Protein AF-A0A2S9GQ66-F1 (afdb_monomer)

Radius of gyration: 13.46 Å; Cα contacts (8 Å, |Δi|>4): 54; chains: 1; bounding box: 28×21×36 Å

pLDDT: mean 88.18, std 9.06, range [51.62, 98.44]

Foldseek 3Di:
DQLLVVCLVPVPPVSHDDLVVVCVVCLVVQLVVQCVVPVDNVRSVVSSVVLSVVVVVCVVVDGRDRVVVVSVD

Secondary structure (DSSP, 8-state):
--HHHHHHHH--GGGSPPHHHHHHHHHHHHHHHHHHHHSSHHHHHHHHHHHHHHHHHHHTT--SS-HHHHHT-

Nearest PDB structures (foldseek):
  5wuq-assembly1_A  TM=6.997E-01  e=4.502E-03  Bacillus subtilis subsp. subtilis str. 168
  5wur-assembly1_A  TM=6.961E-01  e=9.872E-03  Bacillus subtilis subsp. subtilis str. 168
  5wur-assembly2_B  TM=7.038E-01  e=1.919E-02  Bacillus subtilis subsp. subtilis str. 168
  6kop-assembly1_F  TM=7.710E-01  e=8.177E-02  Mycobacterium tuberculosis H37Rv
  8z6g-assembly1_B  TM=6.599E-01  e=4.470E-02  Pseudomonas aeruginosa

Solvent-accessible surface area (backbone atoms only — not comparable to full-atom values): 4216 Å² total; per-residue (Å²): 130,61,36,53,64,50,14,34,74,68,62,41,69,86,38,42,67,53,71,69,56,50,46,71,76,40,46,69,61,47,32,56,50,29,29,73,74,59,75,38,69,68,58,8,50,51,51,35,51,53,50,51,54,53,47,58,68,46,57,79,70,64,67,69,55,57,67,70,68,57,74,75,107

Structure (mmCIF, N/CA/C/O backbone):
data_AF-A0A2S9GQ66-F1
#
_entry.id   AF-A0A2S9GQ66-F1
#
loop_
_atom_site.group_PDB
_atom_site.id
_atom_site.type_symbol
_atom_site.label_atom_id
_atom_site.label_alt_id
_atom_site.label_comp_id
_atom_site.label_asym_id
_atom_site.label_entity_id
_atom_site.label_seq_id
_atom_site.pdbx_PDB_ins_code
_atom_site.Cartn_x
_atom_site.Cartn_y
_atom_site.Cartn_z
_atom_site.occupancy
_atom_site.B_iso_or_equiv
_atom_site.auth_seq_id
_atom_site.auth_comp_id
_atom_site.auth_asym_id
_atom_site.auth_atom_id
_atom_site.pdbx_PDB_model_num
ATOM 1 N N . MET A 1 1 ? -1.697 4.707 -20.536 1.00 51.62 1 MET A N 1
ATOM 2 C CA . MET A 1 1 ? -0.974 3.487 -20.117 1.00 51.62 1 MET A CA 1
ATOM 3 C C . MET A 1 1 ? -0.323 3.799 -18.784 1.00 51.62 1 MET A C 1
ATOM 5 O O . MET A 1 1 ? 0.333 4.827 -18.697 1.00 51.62 1 MET A O 1
ATOM 9 N N . THR A 1 2 ? -0.584 3.009 -17.741 1.00 71.19 2 THR A N 1
ATOM 10 C CA . THR A 1 2 ? 0.054 3.182 -16.423 1.00 71.19 2 THR A CA 1
ATOM 11 C C . THR A 1 2 ? 1.565 2.993 -16.572 1.00 71.19 2 THR A C 1
ATOM 13 O O . THR A 1 2 ? 1.976 2.122 -17.336 1.00 71.19 2 THR A O 1
ATOM 16 N N . GLY A 1 3 ? 2.389 3.786 -15.876 1.00 74.62 3 GLY A N 1
ATOM 17 C CA . GLY A 1 3 ? 3.856 3.721 -16.003 1.00 74.62 3 GLY A CA 1
ATOM 18 C C . GLY A 1 3 ? 4.433 2.317 -15.776 1.00 74.62 3 GLY A C 1
ATOM 19 O O . GLY A 1 3 ? 5.342 1.888 -16.482 1.00 74.62 3 GLY A O 1
ATOM 20 N N . THR A 1 4 ? 3.802 1.530 -14.899 1.00 80.75 4 THR A N 1
ATOM 21 C CA . THR A 1 4 ? 4.148 0.122 -14.654 1.00 80.75 4 THR A CA 1
ATOM 22 C C . THR A 1 4 ? 4.037 -0.755 -15.898 1.00 80.75 4 THR A C 1
ATOM 24 O O . THR A 1 4 ? 4.918 -1.568 -16.124 1.00 80.75 4 THR A O 1
ATOM 27 N N . ALA A 1 5 ? 3.035 -0.553 -16.761 1.00 82.50 5 ALA A N 1
ATOM 28 C CA . ALA A 1 5 ? 2.887 -1.327 -17.998 1.00 82.50 5 ALA A CA 1
ATOM 29 C C . ALA A 1 5 ? 3.994 -1.019 -19.021 1.00 82.50 5 ALA A C 1
ATOM 31 O O . ALA A 1 5 ? 4.370 -1.881 -19.812 1.00 82.50 5 ALA A O 1
ATOM 32 N N . VAL A 1 6 ? 4.518 0.211 -19.009 1.00 81.88 6 VAL A N 1
ATOM 33 C CA . VAL A 1 6 ? 5.658 0.596 -19.849 1.00 81.88 6 VAL A CA 1
ATOM 34 C C . VAL A 1 6 ? 6.937 -0.023 -19.292 1.00 81.88 6 VAL A C 1
ATOM 36 O O . VAL A 1 6 ? 7.656 -0.665 -20.049 1.00 81.88 6 VAL A O 1
ATOM 39 N N . PHE A 1 7 ? 7.175 0.081 -17.979 1.00 83.69 7 PHE A N 1
ATOM 40 C CA . PHE A 1 7 ? 8.296 -0.592 -17.314 1.00 83.69 7 PHE A CA 1
ATOM 41 C C . PHE A 1 7 ? 8.284 -2.109 -17.551 1.00 83.69 7 PHE A C 1
ATOM 43 O O . PHE A 1 7 ? 9.311 -2.689 -17.889 1.00 83.69 7 PHE A O 1
ATOM 50 N N . ASP A 1 8 ? 7.121 -2.744 -17.432 1.00 84.88 8 ASP A N 1
ATOM 51 C CA . ASP A 1 8 ? 6.940 -4.181 -17.634 1.00 84.88 8 ASP A CA 1
ATOM 52 C C . ASP A 1 8 ? 7.273 -4.610 -19.078 1.00 84.88 8 ASP A C 1
ATOM 54 O O . ASP A 1 8 ? 7.847 -5.677 -19.290 1.00 84.88 8 ASP A O 1
ATOM 58 N N . ALA A 1 9 ? 6.968 -3.769 -20.074 1.00 84.75 9 ALA A N 1
ATOM 59 C CA . ALA A 1 9 ? 7.228 -4.056 -21.485 1.00 84.75 9 ALA A CA 1
ATOM 60 C C . ALA A 1 9 ? 8.665 -3.740 -21.937 1.00 84.75 9 ALA A C 1
ATOM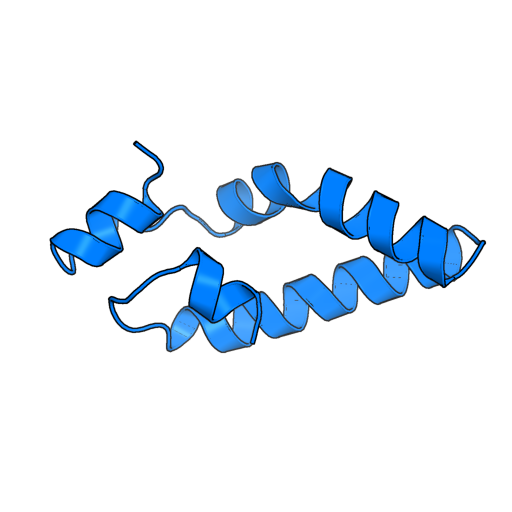 62 O O . ALA A 1 9 ? 9.179 -4.399 -22.840 1.00 84.75 9 ALA A O 1
ATOM 63 N N . THR A 1 10 ? 9.304 -2.716 -21.362 1.00 85.19 10 THR A N 1
ATOM 64 C CA . THR A 1 10 ? 10.592 -2.190 -21.855 1.00 85.19 10 THR A CA 1
ATOM 65 C C . THR A 1 10 ? 11.760 -2.415 -20.899 1.00 85.19 10 THR A C 1
ATOM 67 O O . THR A 1 10 ? 12.913 -2.300 -21.307 1.00 85.19 10 THR A O 1
ATOM 70 N N . GLY A 1 11 ? 11.487 -2.703 -19.625 1.00 82.75 11 GLY A N 1
ATOM 71 C CA . GLY A 1 11 ? 12.477 -2.688 -18.549 1.00 82.75 11 GLY A CA 1
ATOM 72 C C . GLY A 1 11 ? 12.989 -1.289 -18.186 1.00 82.75 11 GLY A C 1
ATOM 73 O O . GLY A 1 11 ? 13.902 -1.172 -17.364 1.00 82.75 11 GLY A O 1
ATOM 74 N N . ASP A 1 12 ? 12.431 -0.227 -18.780 1.00 86.75 12 ASP A N 1
ATOM 7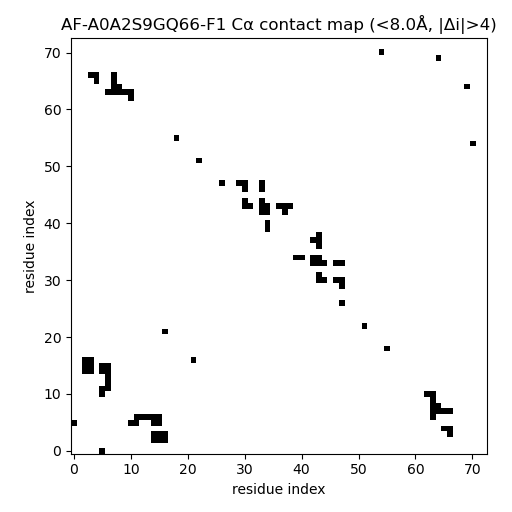5 C CA . ASP A 1 12 ? 12.862 1.146 -18.535 1.00 86.75 12 ASP A CA 1
ATOM 76 C C . ASP A 1 12 ? 12.421 1.615 -17.148 1.00 86.75 12 ASP A C 1
ATOM 78 O O . ASP A 1 12 ? 11.268 1.988 -16.925 1.00 86.75 12 ASP A O 1
ATOM 82 N N . LYS A 1 13 ? 13.367 1.626 -16.207 1.00 81.06 13 LYS A N 1
ATOM 83 C CA . LYS A 1 13 ? 13.136 2.057 -14.823 1.00 81.06 13 LYS A CA 1
ATOM 84 C C . LYS A 1 13 ? 12.603 3.486 -14.719 1.00 81.06 13 LYS A C 1
ATOM 86 O O . LYS A 1 13 ? 11.928 3.776 -13.738 1.00 81.06 13 LYS A O 1
ATOM 91 N N . ALA A 1 14 ? 12.870 4.358 -15.695 1.00 85.94 14 ALA A N 1
ATOM 92 C CA . ALA A 1 14 ? 12.334 5.718 -15.700 1.00 85.94 14 ALA A CA 1
ATOM 93 C C . ALA A 1 14 ? 10.814 5.753 -15.935 1.00 85.94 14 ALA A C 1
ATOM 95 O O . ALA A 1 14 ? 10.163 6.731 -15.576 1.00 85.94 14 ALA A O 1
ATOM 96 N N . ALA A 1 15 ? 10.242 4.686 -16.500 1.00 86.88 15 ALA A N 1
ATOM 97 C CA . ALA A 1 15 ? 8.804 4.548 -16.686 1.00 86.88 15 ALA A CA 1
ATOM 98 C C . ALA A 1 15 ? 8.071 4.084 -15.416 1.00 86.88 15 ALA A C 1
ATOM 100 O O . ALA A 1 15 ? 6.845 4.189 -15.344 1.00 86.88 15 ALA A O 1
ATOM 101 N N . MET A 1 16 ? 8.796 3.576 -14.412 1.00 85.19 16 MET A N 1
ATOM 102 C CA . MET A 1 16 ? 8.199 3.166 -13.145 1.00 85.19 16 MET A CA 1
ATOM 103 C C . MET A 1 16 ? 7.611 4.394 -12.431 1.00 85.19 16 MET A C 1
ATOM 105 O O . MET A 1 16 ? 8.333 5.376 -12.244 1.00 85.19 16 MET A O 1
ATOM 109 N N . PRO A 1 17 ? 6.333 4.365 -12.003 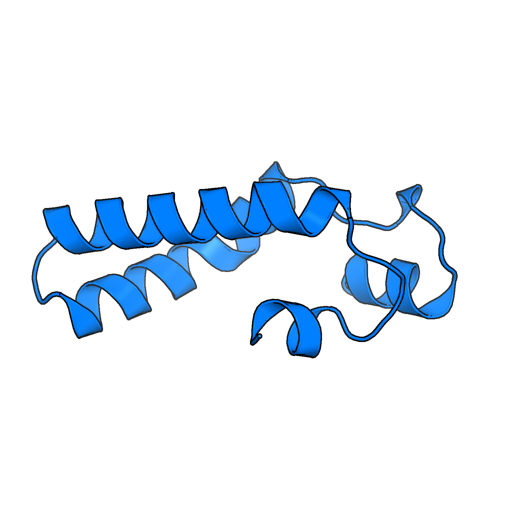1.00 86.94 17 PRO A N 1
ATOM 110 C CA . PRO A 1 17 ? 5.762 5.461 -11.236 1.00 86.94 17 PRO A CA 1
ATOM 111 C C . PRO A 1 17 ? 6.558 5.697 -9.957 1.00 86.94 17 PRO A C 1
ATOM 113 O O . PRO A 1 17 ? 7.058 4.758 -9.327 1.00 86.94 17 PRO A O 1
ATOM 116 N N . SER A 1 18 ? 6.636 6.957 -9.546 1.00 89.50 18 SER A N 1
ATOM 117 C CA . SER A 1 18 ? 7.227 7.305 -8.262 1.00 89.50 18 SER A CA 1
ATOM 118 C C . SER A 1 18 ? 6.432 6.693 -7.104 1.00 89.50 18 SER A C 1
ATOM 120 O O . SER A 1 18 ? 5.247 6.364 -7.215 1.00 89.50 18 SER A O 1
ATOM 122 N N . TRP A 1 19 ? 7.082 6.567 -5.948 1.00 88.69 19 TRP A N 1
ATOM 123 C CA . TRP A 1 19 ? 6.427 6.058 -4.745 1.00 88.69 19 TRP A CA 1
ATOM 124 C C . TRP A 1 19 ? 5.195 6.885 -4.342 1.00 88.69 19 TRP A C 1
ATOM 126 O O . TRP A 1 19 ? 4.155 6.320 -4.014 1.00 88.69 19 TRP A O 1
ATOM 136 N N . ASP A 1 20 ? 5.289 8.215 -4.413 1.00 91.50 20 ASP A N 1
ATOM 137 C CA . ASP A 1 20 ? 4.182 9.124 -4.090 1.00 91.50 20 ASP A CA 1
ATOM 138 C C . ASP A 1 20 ? 2.984 8.924 -5.035 1.00 91.50 20 ASP A C 1
ATOM 140 O O . ASP A 1 20 ? 1.840 8.869 -4.581 1.00 91.50 20 ASP A O 1
ATOM 144 N N . GLU A 1 21 ? 3.230 8.713 -6.331 1.00 90.94 21 GLU A N 1
ATOM 145 C CA . GLU A 1 21 ? 2.172 8.403 -7.298 1.00 90.94 21 GLU A CA 1
ATOM 146 C C . GLU A 1 21 ? 1.499 7.059 -7.006 1.00 90.94 21 GLU A C 1
ATOM 148 O O . GLU A 1 21 ? 0.271 6.978 -7.054 1.00 90.94 21 GLU A O 1
ATOM 153 N N . LEU A 1 22 ? 2.272 6.023 -6.660 1.00 88.94 22 LEU A N 1
ATOM 154 C CA . LEU A 1 22 ? 1.721 4.718 -6.277 1.00 88.94 22 LEU A CA 1
ATOM 155 C C . LEU A 1 22 ? 0.837 4.835 -5.033 1.00 88.94 22 LEU A C 1
ATOM 157 O O . LEU A 1 22 ? -0.289 4.336 -5.022 1.00 88.94 22 LEU A O 1
ATOM 161 N N . VAL A 1 23 ? 1.308 5.527 -3.994 1.00 91.69 23 VAL A N 1
ATOM 162 C CA . VAL A 1 23 ? 0.525 5.725 -2.769 1.00 91.69 23 VAL A CA 1
ATOM 163 C C . VAL A 1 23 ? -0.762 6.485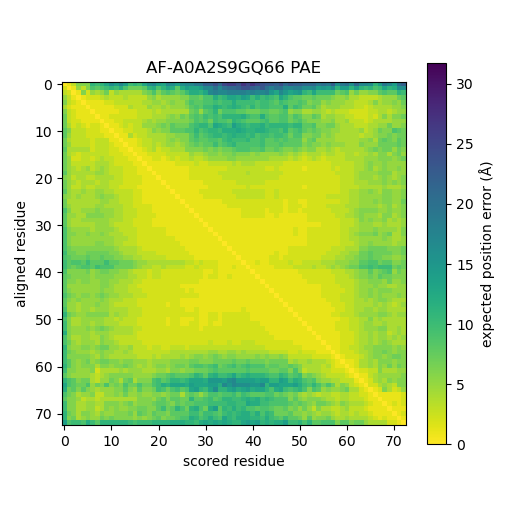 -3.082 1.00 91.69 23 VAL A C 1
ATOM 165 O O . VAL A 1 23 ? -1.839 6.001 -2.739 1.00 91.69 23 VAL A O 1
ATOM 168 N N . ARG A 1 24 ? -0.695 7.614 -3.799 1.00 92.19 24 ARG A N 1
ATOM 169 C CA . ARG A 1 24 ? -1.886 8.405 -4.161 1.00 92.19 24 ARG A CA 1
ATOM 170 C C . ARG A 1 24 ? -2.910 7.613 -4.969 1.00 92.19 24 ARG A C 1
ATOM 172 O O . ARG A 1 24 ? -4.106 7.775 -4.754 1.00 92.19 24 ARG A O 1
ATOM 179 N N . GLN A 1 25 ? -2.464 6.752 -5.881 1.00 91.00 25 GLN A N 1
ATOM 180 C CA . GLN A 1 25 ? -3.364 5.948 -6.713 1.00 91.00 25 GLN A CA 1
ATOM 181 C C . GLN A 1 25 ? -4.055 4.819 -5.936 1.00 91.00 25 GLN A C 1
ATOM 183 O O . GLN A 1 25 ? -5.163 4.413 -6.299 1.00 91.00 25 GLN A O 1
ATOM 188 N N . HIS A 1 26 ? -3.425 4.296 -4.879 1.00 91.38 26 HIS A N 1
ATOM 189 C CA . HIS A 1 26 ? -3.884 3.074 -4.216 1.00 91.38 26 HIS A CA 1
ATOM 190 C C . HIS A 1 26 ? -4.399 3.271 -2.784 1.00 91.38 26 HIS A C 1
ATOM 192 O O . HIS A 1 26 ? -5.188 2.438 -2.327 1.00 91.38 26 HIS A O 1
ATOM 198 N N . ALA A 1 27 ? -4.022 4.353 -2.093 1.00 93.75 27 ALA A N 1
ATOM 199 C CA . ALA A 1 27 ? -4.290 4.547 -0.665 1.00 93.75 27 ALA A CA 1
ATOM 200 C C . ALA A 1 27 ? -5.773 4.414 -0.313 1.00 93.75 27 ALA A C 1
ATOM 202 O O . ALA A 1 27 ? -6.126 3.603 0.541 1.00 93.75 27 ALA A O 1
ATOM 203 N N . ASP A 1 28 ? -6.658 5.090 -1.045 1.00 96.50 28 ASP A N 1
ATOM 204 C CA . ASP A 1 28 ? -8.102 5.038 -0.793 1.00 96.50 28 ASP A CA 1
ATOM 205 C C . ASP A 1 28 ? -8.692 3.632 -0.939 1.00 96.50 28 ASP A C 1
ATOM 207 O O . ASP A 1 28 ? -9.660 3.264 -0.268 1.00 96.50 28 ASP A O 1
ATOM 211 N N . ARG A 1 29 ? -8.180 2.830 -1.880 1.00 96.00 29 ARG A N 1
ATOM 212 C CA . ARG A 1 29 ? -8.675 1.463 -2.092 1.00 96.00 29 ARG A CA 1
ATOM 213 C C . ARG A 1 29 ? -8.173 0.536 -0.988 1.00 96.00 29 ARG A C 1
ATOM 215 O O . ARG A 1 29 ? -8.971 -0.250 -0.478 1.00 96.00 29 ARG A O 1
ATOM 222 N N . VAL A 1 30 ? -6.896 0.648 -0.623 1.00 96.38 30 VAL A N 1
ATOM 223 C CA . VAL A 1 30 ? -6.285 -0.132 0.463 1.00 96.38 30 VAL A CA 1
ATOM 224 C C . VAL A 1 30 ? -6.975 0.190 1.785 1.00 96.38 30 VAL A C 1
ATOM 226 O O . VAL A 1 30 ? -7.463 -0.725 2.441 1.00 96.38 30 VAL A O 1
ATOM 229 N N . TYR A 1 31 ? -7.147 1.473 2.107 1.00 98.06 31 TYR A N 1
ATOM 230 C CA . TYR A 1 31 ? -7.826 1.912 3.323 1.00 98.06 31 TYR A CA 1
ATOM 231 C C . TYR A 1 31 ? -9.265 1.400 3.410 1.00 98.06 31 TYR A C 1
ATOM 233 O O . TYR A 1 31 ? -9.661 0.812 4.413 1.00 98.06 31 TYR A O 1
ATOM 241 N N . ARG A 1 32 ? -10.055 1.523 2.334 1.00 98.12 32 ARG A N 1
ATOM 242 C CA . ARG A 1 32 ? -11.431 0.991 2.310 1.00 98.12 32 ARG A CA 1
ATOM 243 C C . ARG A 1 32 ? -11.496 -0.526 2.450 1.00 98.12 32 ARG A C 1
ATOM 245 O O . ARG A 1 32 ? -12.510 -1.054 2.902 1.00 98.12 32 ARG A O 1
ATOM 252 N N . LEU A 1 33 ? -10.480 -1.258 2.000 1.00 97.50 33 LEU A N 1
ATOM 253 C CA . LEU A 1 33 ? -10.402 -2.695 2.243 1.00 97.50 33 LEU A CA 1
ATOM 254 C C . LEU A 1 33 ? -10.042 -2.975 3.704 1.00 97.50 33 LEU A C 1
ATOM 256 O O . LEU A 1 33 ? -10.754 -3.739 4.345 1.00 97.50 33 LEU A O 1
ATOM 260 N N . ALA A 1 34 ? -9.013 -2.315 4.232 1.00 98.00 34 ALA A N 1
ATOM 261 C CA . ALA A 1 34 ? -8.582 -2.452 5.618 1.00 98.00 34 ALA A CA 1
ATOM 262 C C . ALA A 1 34 ? -9.723 -2.143 6.599 1.00 98.00 34 ALA A C 1
ATOM 264 O O . ALA A 1 34 ? -10.015 -2.958 7.464 1.00 98.00 34 ALA A O 1
ATOM 265 N N . TYR A 1 35 ? -10.460 -1.053 6.378 1.00 98.44 35 TYR A N 1
ATOM 266 C CA . TYR A 1 35 ? -11.613 -0.676 7.195 1.00 98.44 35 TYR A CA 1
ATOM 267 C C . TYR A 1 35 ? -12.738 -1.715 7.166 1.00 98.44 35 TYR A C 1
ATOM 269 O O . TYR A 1 35 ? -13.344 -2.008 8.194 1.00 98.44 35 TYR A O 1
ATOM 277 N N . ARG A 1 36 ? -13.006 -2.328 6.004 1.00 98.25 36 ARG A N 1
ATOM 278 C CA . ARG A 1 36 ? -13.983 -3.427 5.902 1.00 98.25 36 ARG A CA 1
ATOM 279 C C . ARG A 1 36 ? -13.543 -4.682 6.657 1.00 98.25 36 ARG A C 1
ATOM 281 O O . ARG A 1 36 ? -14.406 -5.449 7.066 1.00 98.25 36 ARG A O 1
ATOM 288 N N . LEU A 1 37 ? -12.237 -4.902 6.804 1.00 97.31 37 LEU A N 1
ATOM 289 C CA . LEU A 1 37 ? -11.676 -6.059 7.502 1.00 97.31 37 LEU A CA 1
ATOM 290 C C . LEU A 1 37 ? -11.564 -5.834 9.016 1.00 97.31 37 LEU A C 1
ATOM 292 O O . LEU A 1 37 ? -11.826 -6.760 9.775 1.00 97.31 37 LEU A O 1
ATOM 296 N N . SER A 1 38 ? -11.190 -4.630 9.455 1.00 98.00 38 SER A N 1
ATOM 297 C CA . SER A 1 38 ? -10.964 -4.309 10.872 1.00 98.00 38 SER A CA 1
ATOM 298 C C . SER A 1 38 ? -12.199 -3.767 11.596 1.00 98.00 38 SER A C 1
ATOM 300 O O . SER A 1 38 ? -12.293 -3.855 12.820 1.00 98.00 38 SER A O 1
ATO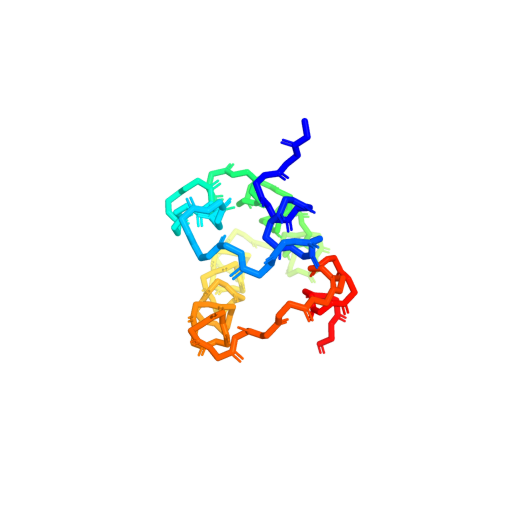M 302 N N . GLY A 1 39 ? -13.142 -3.166 10.864 1.00 97.81 39 GLY A N 1
ATOM 303 C CA . GLY A 1 39 ? -14.353 -2.562 11.422 1.00 97.81 39 GLY A CA 1
ATOM 304 C C . GLY A 1 39 ? -14.126 -1.281 12.231 1.00 97.81 39 GLY A C 1
ATOM 305 O O . GLY A 1 39 ? -15.078 -0.757 12.806 1.00 97.81 39 GLY A O 1
ATOM 306 N N . ASN A 1 40 ? -12.897 -0.758 12.290 1.00 98.06 40 ASN A N 1
ATOM 307 C CA . ASN A 1 40 ? -12.581 0.488 12.983 1.00 98.06 40 ASN A CA 1
ATOM 308 C C . ASN A 1 40 ? -11.452 1.265 12.289 1.00 98.06 40 ASN A C 1
ATOM 310 O O . ASN A 1 40 ? -10.655 0.704 11.537 1.00 98.06 40 ASN A O 1
ATOM 314 N N . GLN A 1 41 ? -11.412 2.576 12.540 1.00 98.19 41 GLN A N 1
ATOM 315 C CA . GLN A 1 41 ? -10.496 3.499 11.871 1.00 98.19 41 GLN A CA 1
ATOM 316 C C . GLN A 1 41 ? -9.030 3.239 12.227 1.00 98.19 41 GLN A C 1
ATOM 318 O O . GLN A 1 41 ? -8.208 3.185 11.320 1.00 98.19 41 GLN A O 1
ATOM 323 N N . HIS A 1 42 ? -8.719 3.068 13.513 1.00 98.25 42 HIS A N 1
ATOM 324 C CA . HIS A 1 42 ? -7.344 2.934 13.996 1.00 98.25 42 HIS A CA 1
ATOM 325 C C . HIS A 1 42 ? -6.640 1.741 13.342 1.00 98.25 42 HIS A C 1
ATOM 327 O O . HIS A 1 42 ? -5.628 1.894 12.664 1.00 98.25 42 HIS A O 1
ATOM 333 N N . ASP A 1 43 ? -7.257 0.564 13.419 1.00 98.06 43 ASP A N 1
ATOM 334 C CA . ASP A 1 43 ? -6.688 -0.647 12.831 1.00 98.06 43 ASP A CA 1
ATOM 335 C C . ASP A 1 43 ? -6.652 -0.575 11.296 1.00 98.06 43 ASP A C 1
ATOM 337 O O . ASP A 1 43 ? -5.786 -1.169 10.657 1.00 98.06 43 ASP A O 1
ATOM 341 N N . ALA A 1 44 ? -7.581 0.159 10.672 1.00 98.38 44 ALA A N 1
ATOM 342 C CA . ALA A 1 44 ? -7.561 0.363 9.226 1.00 98.38 44 ALA A CA 1
ATOM 343 C C . ALA A 1 44 ? -6.375 1.228 8.778 1.00 98.38 44 ALA A C 1
ATOM 345 O O . ALA A 1 44 ? -5.770 0.948 7.738 1.00 98.38 44 ALA A O 1
ATOM 346 N N . GLU A 1 45 ? -6.050 2.274 9.540 1.00 98.06 45 GLU A N 1
ATOM 347 C CA . GLU A 1 45 ? -4.888 3.130 9.300 1.00 98.06 45 GLU A CA 1
ATOM 348 C C . GLU A 1 45 ? -3.593 2.331 9.459 1.00 98.06 45 GLU A C 1
ATOM 350 O O . GLU A 1 45 ? -2.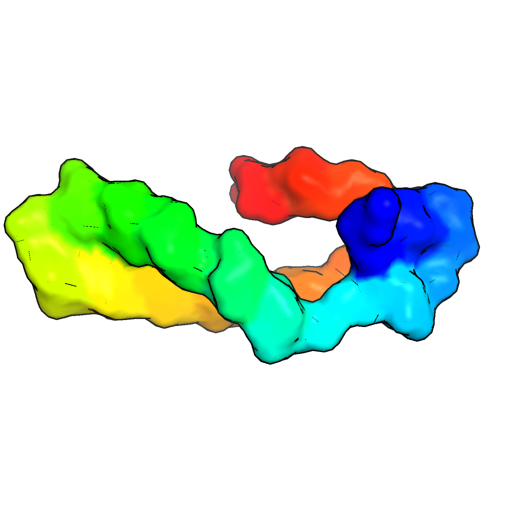766 2.345 8.545 1.00 98.06 45 GLU A O 1
ATOM 355 N N . ASP A 1 46 ? -3.469 1.558 10.540 1.00 98.12 46 ASP A N 1
ATOM 356 C CA . ASP A 1 46 ? -2.301 0.711 10.801 1.00 98.12 46 ASP A CA 1
ATOM 357 C C . ASP A 1 46 ? -2.096 -0.336 9.698 1.00 98.12 46 ASP A C 1
ATOM 359 O O . ASP A 1 46 ? -1.017 -0.424 9.105 1.00 98.12 46 ASP A O 1
ATOM 363 N N . LEU A 1 47 ? -3.146 -1.079 9.328 1.00 97.81 47 LEU A N 1
ATOM 364 C CA . LEU A 1 47 ? -3.080 -2.069 8.245 1.00 97.81 47 LEU A CA 1
ATOM 365 C C . LEU A 1 47 ? -2.714 -1.436 6.897 1.00 97.81 47 LEU A C 1
ATOM 367 O O . LEU A 1 47 ? -1.965 -2.024 6.108 1.00 97.81 47 LEU A O 1
ATOM 371 N N . THR A 1 48 ? -3.230 -0.239 6.616 1.00 96.88 48 THR A N 1
ATOM 372 C CA . THR A 1 48 ? -2.903 0.500 5.389 1.00 96.88 48 THR A CA 1
ATOM 373 C C . THR A 1 48 ? -1.426 0.875 5.370 1.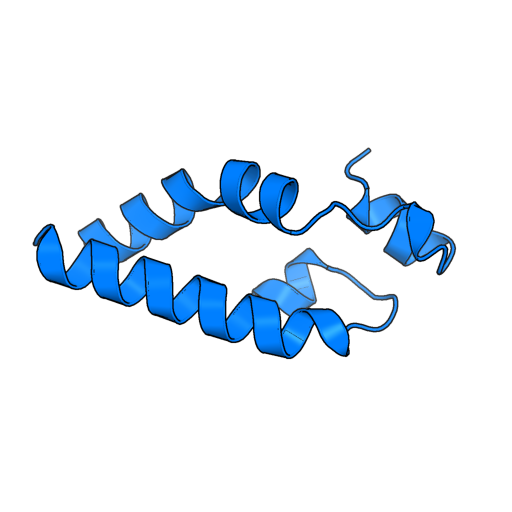00 96.88 48 THR A C 1
ATOM 375 O O . THR A 1 48 ? -0.741 0.626 4.374 1.00 96.88 48 THR A O 1
ATOM 378 N N . GLN A 1 49 ? -0.916 1.421 6.475 1.00 96.12 49 GLN A N 1
ATOM 379 C CA . GLN A 1 49 ? 0.492 1.785 6.609 1.00 96.1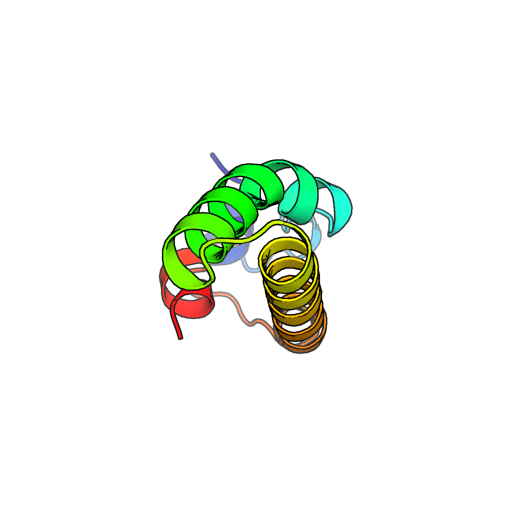2 49 GLN A CA 1
ATOM 380 C C . GLN A 1 49 ? 1.404 0.562 6.480 1.00 96.12 49 GLN A C 1
ATOM 382 O O . GLN A 1 49 ? 2.334 0.581 5.671 1.00 96.12 49 GLN A O 1
ATOM 387 N N . GLU A 1 50 ? 1.119 -0.525 7.202 1.00 96.88 50 GLU A N 1
ATOM 388 C CA . GLU A 1 50 ? 1.895 -1.763 7.104 1.00 96.88 50 GLU A CA 1
ATOM 389 C C . GLU A 1 50 ? 1.939 -2.307 5.674 1.00 96.88 50 GLU A C 1
ATOM 391 O O . GLU A 1 50 ? 2.998 -2.730 5.201 1.00 96.88 50 GLU A O 1
ATOM 396 N N . THR A 1 51 ? 0.805 -2.268 4.970 1.00 95.12 51 THR A N 1
ATOM 397 C CA . THR A 1 51 ? 0.711 -2.714 3.576 1.00 95.12 51 THR A CA 1
ATOM 398 C C . THR A 1 51 ? 1.662 -1.913 2.693 1.00 95.12 51 THR A C 1
ATOM 400 O O . THR A 1 51 ? 2.485 -2.495 1.983 1.00 95.12 51 THR A O 1
ATOM 403 N N . PHE A 1 52 ? 1.630 -0.581 2.775 1.00 94.19 52 PHE A N 1
ATOM 404 C CA . PHE A 1 52 ? 2.529 0.256 1.982 1.00 94.19 52 PHE A CA 1
ATOM 405 C C . PHE A 1 52 ? 3.998 0.100 2.385 1.00 94.19 52 PHE A C 1
ATOM 407 O O . PHE A 1 52 ? 4.855 0.069 1.507 1.00 94.19 52 PHE A O 1
ATOM 414 N N . ILE A 1 53 ? 4.323 -0.089 3.667 1.00 93.69 53 ILE A N 1
ATOM 415 C CA . ILE A 1 53 ? 5.704 -0.369 4.095 1.00 93.69 53 ILE A CA 1
ATOM 416 C C . ILE A 1 53 ? 6.222 -1.667 3.457 1.00 93.69 53 ILE A C 1
ATOM 418 O O . ILE A 1 53 ? 7.364 -1.714 2.988 1.00 93.69 53 ILE A O 1
ATOM 422 N N . ARG A 1 54 ? 5.396 -2.720 3.403 1.00 91.25 54 ARG A N 1
ATOM 423 C CA . ARG A 1 54 ? 5.759 -3.992 2.753 1.00 91.25 54 ARG A CA 1
ATOM 424 C C . ARG A 1 54 ? 5.971 -3.807 1.251 1.00 91.25 54 ARG A C 1
ATOM 426 O O . ARG A 1 54 ? 6.998 -4.245 0.731 1.00 91.25 54 ARG A O 1
ATOM 433 N N . VAL A 1 55 ? 5.064 -3.098 0.578 1.00 89.94 55 VAL A N 1
ATOM 434 C CA . VAL A 1 55 ? 5.192 -2.788 -0.856 1.00 89.94 55 VAL A CA 1
ATOM 435 C C . VAL A 1 55 ? 6.449 -1.964 -1.123 1.00 89.94 55 VAL A C 1
ATOM 437 O O . VAL A 1 55 ? 7.208 -2.314 -2.017 1.00 89.94 55 VAL A O 1
ATOM 440 N N . PHE A 1 56 ? 6.734 -0.931 -0.326 1.00 89.19 56 PHE A N 1
ATOM 441 C CA . PHE A 1 56 ? 7.928 -0.098 -0.485 1.00 89.19 56 PHE A CA 1
ATOM 442 C C . PHE A 1 56 ? 9.224 -0.907 -0.371 1.00 89.19 56 PHE A C 1
ATOM 444 O O . PHE A 1 56 ? 10.138 -0.743 -1.175 1.00 89.19 56 PHE A O 1
ATOM 451 N N . ARG A 1 57 ? 9.308 -1.823 0.601 1.00 88.12 57 ARG A N 1
ATOM 452 C CA . ARG A 1 57 ? 10.477 -2.705 0.757 1.00 88.12 57 ARG A CA 1
ATOM 453 C C . ARG A 1 57 ? 10.625 -3.683 -0.408 1.00 88.12 57 ARG A C 1
ATOM 455 O O . ARG A 1 57 ? 11.744 -4.023 -0.781 1.00 88.12 57 ARG A O 1
ATOM 462 N N . SER A 1 58 ? 9.507 -4.128 -0.974 1.00 85.38 58 SER A N 1
ATOM 463 C CA . SER A 1 58 ? 9.482 -5.104 -2.064 1.00 85.38 58 SER A CA 1
ATOM 464 C C . SER A 1 58 ? 9.748 -4.459 -3.432 1.00 85.38 58 SER A C 1
ATOM 466 O O . SER A 1 58 ? 10.496 -5.010 -4.238 1.00 85.38 58 SER A O 1
ATOM 468 N N . VAL A 1 59 ? 9.200 -3.265 -3.691 1.00 83.88 59 VAL A N 1
ATOM 469 C CA . VAL A 1 59 ? 9.255 -2.601 -5.007 1.00 83.88 59 VAL A CA 1
ATOM 470 C C . VAL A 1 59 ? 10.682 -2.243 -5.423 1.00 83.88 59 VAL A C 1
ATOM 472 O O . VAL A 1 59 ? 10.992 -2.254 -6.609 1.00 83.88 59 VAL A O 1
ATOM 475 N N . GLN A 1 60 ? 11.582 -2.017 -4.457 1.00 78.38 60 GLN A N 1
ATOM 476 C CA . GLN A 1 60 ? 13.011 -1.789 -4.718 1.00 78.38 60 GLN A CA 1
ATOM 477 C C . GLN A 1 60 ? 13.687 -2.969 -5.434 1.00 78.38 60 GLN A C 1
ATOM 479 O O . GLN A 1 60 ? 14.678 -2.780 -6.133 1.00 78.38 60 GLN A O 1
ATOM 484 N N . ASN A 1 61 ? 13.139 -4.178 -5.278 1.00 81.44 61 ASN A N 1
ATOM 485 C CA . ASN A 1 61 ? 13.648 -5.405 -5.886 1.00 81.44 61 ASN A CA 1
ATOM 486 C C . ASN A 1 61 ? 12.741 -5.929 -7.010 1.00 81.44 61 ASN A C 1
ATOM 488 O O . ASN A 1 61 ? 12.946 -7.046 -7.486 1.00 81.44 61 ASN A O 1
ATOM 492 N N . TYR A 1 62 ? 11.730 -5.158 -7.423 1.00 81.19 62 TYR A N 1
ATOM 493 C CA . TYR A 1 62 ? 10.832 -5.563 -8.496 1.00 81.19 62 TYR A CA 1
ATOM 494 C C . TYR A 1 62 ? 11.597 -5.666 -9.822 1.00 81.19 62 TYR A C 1
ATOM 496 O O . TYR A 1 62 ? 12.370 -4.779 -10.194 1.00 81.19 62 TYR A O 1
ATOM 504 N N . GLN A 1 63 ? 11.383 -6.771 -10.531 1.00 80.44 63 GLN A N 1
ATOM 505 C CA . GLN A 1 63 ? 11.899 -6.997 -11.876 1.00 80.44 63 GLN A CA 1
ATOM 506 C C . GLN A 1 63 ? 10.734 -6.930 -12.869 1.00 80.44 63 GLN A C 1
ATOM 508 O O . GLN A 1 63 ? 9.626 -7.307 -12.484 1.00 80.44 63 GLN A O 1
ATOM 513 N N . PRO A 1 64 ? 10.963 -6.472 -14.115 1.00 79.19 64 PRO A N 1
ATOM 514 C CA . PRO A 1 64 ? 9.910 -6.367 -15.125 1.00 79.19 64 PRO A CA 1
ATOM 515 C C . PRO A 1 64 ? 9.089 -7.658 -15.228 1.00 79.19 64 PRO A C 1
ATOM 517 O O . PRO A 1 64 ? 9.648 -8.753 -15.327 1.00 79.19 64 PRO A O 1
ATOM 520 N N . GLY A 1 65 ? 7.766 -7.527 -15.153 1.00 79.69 65 GLY A N 1
ATOM 521 C CA . GLY A 1 65 ? 6.838 -8.644 -14.988 1.00 79.69 65 GLY A CA 1
ATOM 522 C C . GLY A 1 65 ? 5.399 -8.204 -15.232 1.00 79.69 65 GLY A C 1
ATOM 523 O O . GLY A 1 65 ? 5.152 -7.393 -16.105 1.00 79.69 65 GLY A O 1
ATOM 524 N N . THR A 1 66 ? 4.419 -8.739 -14.503 1.00 81.06 66 THR A N 1
ATOM 525 C CA . THR A 1 66 ? 3.087 -8.113 -14.437 1.00 81.06 66 THR A CA 1
ATOM 526 C C . THR A 1 66 ? 2.945 -7.471 -13.071 1.00 81.06 66 THR A C 1
ATOM 528 O O . THR A 1 66 ? 2.794 -8.188 -12.078 1.00 81.06 66 THR A O 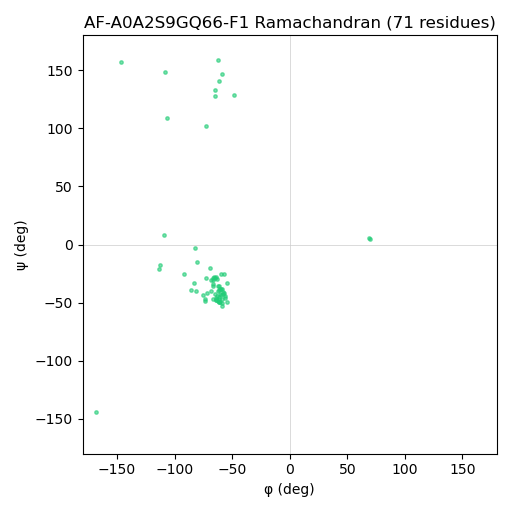1
ATOM 531 N N . PHE A 1 67 ? 2.968 -6.138 -13.012 1.00 79.56 67 PHE A N 1
ATOM 532 C CA . PHE A 1 67 ? 2.962 -5.412 -11.740 1.00 79.56 67 PHE A CA 1
ATOM 533 C C . PHE A 1 67 ? 1.751 -5.749 -10.860 1.00 79.56 67 PHE A C 1
ATOM 535 O O . PHE A 1 67 ? 1.895 -5.955 -9.658 1.00 79.56 67 PHE A O 1
ATOM 542 N N . GLU A 1 68 ? 0.561 -5.878 -11.453 1.00 76.50 68 GLU A N 1
ATOM 543 C CA . GLU A 1 68 ? -0.659 -6.250 -10.724 1.00 76.50 68 GLU A CA 1
ATOM 544 C C . GLU A 1 68 ? -0.550 -7.657 -10.112 1.00 76.50 68 GLU A C 1
ATOM 546 O O . GLU A 1 68 ? -0.839 -7.849 -8.933 1.00 76.50 68 GLU A O 1
ATOM 551 N N . GLY A 1 69 ? -0.036 -8.631 -10.870 1.00 77.25 69 GLY A N 1
ATOM 552 C CA . GLY A 1 69 ? 0.187 -9.993 -10.376 1.00 77.25 69 GLY A CA 1
ATOM 553 C C . GLY A 1 69 ? 1.262 -10.082 -9.288 1.00 77.25 69 GLY A C 1
ATOM 554 O O . GLY A 1 69 ? 1.172 -10.932 -8.406 1.00 77.25 69 GLY A O 1
ATOM 555 N N . TRP A 1 70 ? 2.264 -9.202 -9.324 1.00 82.06 70 TRP A N 1
ATOM 556 C CA . TRP A 1 70 ? 3.251 -9.070 -8.252 1.00 82.06 70 TRP A CA 1
ATOM 557 C C . TRP A 1 70 ? 2.656 -8.424 -6.997 1.00 82.06 70 TRP A C 1
ATOM 559 O O . TRP A 1 70 ? 2.906 -8.912 -5.902 1.00 82.06 70 TRP A O 1
ATOM 569 N N . LEU A 1 71 ? 1.835 -7.381 -7.150 1.00 75.62 71 LEU A N 1
ATOM 570 C CA . LEU A 1 71 ? 1.211 -6.670 -6.031 1.00 75.62 71 LEU A CA 1
ATOM 571 C C . LEU A 1 71 ? 0.220 -7.549 -5.250 1.00 75.62 71 LEU A C 1
ATOM 573 O O . LEU A 1 71 ? 0.011 -7.338 -4.059 1.00 75.62 71 LEU A O 1
ATOM 577 N N . HIS A 1 72 ? -0.396 -8.525 -5.918 1.00 75.25 72 HIS A N 1
ATOM 578 C CA . HIS A 1 72 ? -1.319 -9.480 -5.306 1.00 75.25 72 HIS A CA 1
ATOM 579 C C . HIS A 1 72 ? -0.645 -10.678 -4.606 1.00 75.25 72 HIS A C 1
ATOM 581 O O . HIS A 1 72 ? -1.367 -11.499 -4.038 1.00 75.25 72 HIS A O 1
ATOM 587 N N . ARG A 1 73 ? 0.690 -10.805 -4.651 1.00 67.06 73 ARG A N 1
ATOM 588 C CA . ARG A 1 73 ? 1.450 -11.887 -4.001 1.00 67.06 73 ARG A CA 1
ATOM 589 C C . ARG A 1 73 ? 1.955 -11.466 -2.622 1.00 67.06 73 ARG A C 1
ATOM 591 O O . ARG A 1 73 ? 1.864 -12.317 -1.711 1.00 67.06 73 ARG A O 1
#

Sequence (73 aa):
MTGTAVFDATGDKAAMPSWDELVRQHADRVYRLAYRLSGNQHDAEDLTQETFIRVFRSVQNYQPGTFEGWLHR

Mean predicted aligned error: 4.66 Å